Protein AF-A0A0K1RYM9-F1 (afdb_monomer_lite)

pLDDT: mean 76.69, std 14.53, range [43.62, 93.06]

Secondary structure (DSSP, 8-state):
-----EEEEESSHHHHHHHHHHHHTTT---PPP----HHHHHHHHHHHTPEEEEE-TT------S---SS-GGGGG--PPP-----------

Foldseek 3Di:
DDAAAAAEAEPDPVLVQVQLVLCVVLVHPRDDDDDDDPVVVVVVCVVVVHHYDYHYPPDHDHDDPDDDPDDPVVVPPDDPPPPPPPDDDDDD

Structure (mmCIF, N/CA/C/O backbone):
data_AF-A0A0K1RYM9-F1
#
_entry.id   AF-A0A0K1RYM9-F1
#
loop_
_atom_site.group_PDB
_atom_site.id
_atom_site.type_symbol
_atom_site.label_atom_id
_atom_site.label_alt_id
_atom_site.label_comp_id
_atom_site.label_asym_id
_atom_site.label_entity_id
_atom_site.label_seq_id
_atom_site.pdbx_PDB_ins_code
_atom_site.Cartn_x
_atom_site.Cartn_y
_atom_site.Cartn_z
_atom_site.occupancy
_atom_site.B_iso_or_equiv
_atom_site.auth_seq_id
_atom_site.auth_comp_id
_atom_site.auth_asym_id
_atom_site.auth_atom_id
_atom_site.pdbx_PDB_model_num
ATOM 1 N N . MET A 1 1 ? 11.543 -16.400 -15.355 1.00 43.62 1 MET A N 1
ATOM 2 C CA . MET A 1 1 ? 10.195 -15.982 -14.919 1.00 43.62 1 MET A CA 1
ATOM 3 C C . MET A 1 1 ? 10.180 -14.466 -14.880 1.00 43.62 1 MET A C 1
ATOM 5 O O . MET A 1 1 ? 11.135 -13.910 -14.360 1.00 43.62 1 MET A O 1
ATOM 9 N N . GLY A 1 2 ? 9.177 -13.808 -15.467 1.00 53.22 2 GLY A N 1
ATOM 10 C CA . GLY A 1 2 ? 9.033 -12.353 -15.337 1.00 53.22 2 GLY A CA 1
ATOM 11 C C . GLY A 1 2 ? 8.716 -11.987 -13.888 1.00 53.22 2 GLY A C 1
ATOM 12 O O . GLY A 1 2 ? 7.923 -12.682 -13.253 1.00 53.22 2 GLY A O 1
ATOM 13 N N . ALA A 1 3 ? 9.364 -10.949 -13.364 1.00 59.84 3 ALA A N 1
ATOM 14 C CA . ALA A 1 3 ? 9.038 -10.405 -12.053 1.00 59.84 3 ALA A CA 1
ATOM 15 C C . ALA A 1 3 ? 7.618 -9.821 -12.109 1.00 59.84 3 ALA A C 1
ATOM 17 O O . ALA A 1 3 ? 7.331 -8.954 -12.935 1.00 59.84 3 ALA A O 1
ATOM 18 N N . ILE A 1 4 ? 6.709 -10.347 -11.287 1.00 67.19 4 ILE A N 1
ATOM 19 C CA . ILE A 1 4 ? 5.360 -9.796 -11.144 1.00 67.19 4 ILE A CA 1
ATOM 20 C C . ILE A 1 4 ? 5.437 -8.756 -10.034 1.00 67.19 4 ILE A C 1
ATOM 22 O O . ILE A 1 4 ? 5.642 -9.101 -8.873 1.00 67.19 4 ILE A O 1
ATOM 26 N N . ASN A 1 5 ? 5.271 -7.492 -10.400 1.00 75.50 5 ASN A N 1
ATOM 27 C CA . ASN A 1 5 ? 5.254 -6.384 -9.456 1.00 75.50 5 ASN A CA 1
ATOM 28 C C . ASN A 1 5 ? 3.837 -6.232 -8.885 1.00 75.50 5 ASN A C 1
ATOM 30 O O . ASN A 1 5 ? 2.866 -6.052 -9.631 1.00 75.50 5 ASN A O 1
ATOM 34 N N . LYS A 1 6 ? 3.723 -6.365 -7.561 1.00 81.00 6 LYS A N 1
ATOM 35 C CA . LYS A 1 6 ? 2.453 -6.369 -6.831 1.00 81.00 6 LYS A CA 1
ATOM 36 C C . LYS A 1 6 ? 2.415 -5.220 -5.830 1.00 81.00 6 LYS A C 1
ATOM 38 O O . LYS A 1 6 ? 3.366 -5.030 -5.080 1.00 81.00 6 LYS A O 1
ATOM 43 N N . VAL A 1 7 ? 1.306 -4.493 -5.809 1.00 86.88 7 VAL A N 1
ATOM 44 C CA . VAL A 1 7 ? 1.012 -3.421 -4.860 1.00 86.88 7 VAL A CA 1
ATOM 45 C C . VAL A 1 7 ? -0.006 -3.943 -3.855 1.00 86.88 7 VAL A C 1
ATOM 47 O O . VAL A 1 7 ? -1.094 -4.380 -4.231 1.00 86.88 7 VAL A O 1
ATOM 50 N N . LEU A 1 8 ? 0.361 -3.919 -2.577 1.00 88.56 8 LEU A N 1
ATOM 51 C CA . LEU A 1 8 ? -0.513 -4.317 -1.478 1.00 88.56 8 LEU A CA 1
ATOM 52 C C . LEU A 1 8 ? -1.120 -3.069 -0.841 1.00 88.56 8 LEU A C 1
ATOM 54 O O . LEU A 1 8 ? -0.399 -2.143 -0.479 1.00 88.56 8 LEU A O 1
ATOM 58 N N . MET A 1 9 ? -2.440 -3.059 -0.693 1.00 91.06 9 MET A N 1
ATOM 59 C CA . MET A 1 9 ? -3.197 -2.003 -0.026 1.00 91.06 9 MET A CA 1
ATOM 60 C C . MET A 1 9 ? -3.815 -2.584 1.236 1.00 91.06 9 MET A C 1
ATOM 62 O O . MET A 1 9 ? -4.477 -3.617 1.170 1.00 91.06 9 MET A O 1
ATOM 66 N N . PHE A 1 10 ? -3.633 -1.927 2.374 1.00 92.06 10 PHE A N 1
ATOM 67 C CA . PHE A 1 10 ? -4.157 -2.396 3.654 1.00 92.06 10 PHE A CA 1
ATOM 68 C C . PHE A 1 10 ? -5.332 -1.529 4.095 1.00 92.06 10 PHE A C 1
ATOM 70 O O . PHE A 1 10 ? -5.253 -0.304 4.058 1.00 92.06 10 PHE A O 1
ATOM 77 N N . GLU A 1 11 ? -6.413 -2.164 4.545 1.00 92.19 11 GLU A N 1
ATOM 78 C CA . GLU A 1 11 ? -7.559 -1.464 5.139 1.00 92.19 11 GLU A CA 1
ATOM 79 C C . GLU A 1 11 ? -7.212 -0.866 6.517 1.00 92.19 11 GLU A C 1
ATOM 81 O O . GLU A 1 11 ? -7.770 0.153 6.922 1.00 92.19 11 GLU A O 1
ATOM 86 N N . SER A 1 12 ? -6.261 -1.486 7.225 1.00 92.06 12 SER A N 1
ATOM 87 C CA . SER A 1 12 ? -5.807 -1.094 8.561 1.00 92.06 12 SER A CA 1
ATOM 88 C C . SER A 1 12 ? -4.354 -0.614 8.543 1.00 92.06 12 SER A C 1
ATOM 90 O O . SER A 1 12 ? -3.468 -1.290 8.018 1.00 92.06 12 SER A O 1
ATOM 92 N N . GLU A 1 13 ? -4.098 0.530 9.183 1.00 91.94 13 GLU A N 1
ATOM 93 C CA . GLU A 1 13 ? -2.753 1.095 9.379 1.00 91.94 13 GLU A CA 1
ATOM 94 C C . GLU A 1 13 ? -1.835 0.153 10.177 1.00 91.94 13 GLU A C 1
ATOM 96 O O . GLU A 1 13 ? -0.637 0.061 9.901 1.00 91.94 13 GLU A O 1
ATOM 101 N N . ASP A 1 14 ? -2.397 -0.584 11.138 1.00 92.25 14 ASP A N 1
ATOM 102 C CA . ASP A 1 14 ? -1.645 -1.516 11.984 1.00 92.25 14 ASP A CA 1
ATOM 103 C C . ASP A 1 14 ? -1.069 -2.677 11.155 1.00 92.25 14 ASP A C 1
ATOM 105 O O . ASP A 1 14 ? 0.110 -3.015 11.272 1.00 92.25 14 ASP A O 1
ATOM 109 N N . ASP A 1 15 ? -1.863 -3.223 10.225 1.00 91.62 15 ASP A N 1
ATOM 110 C CA . ASP A 1 15 ? -1.418 -4.292 9.326 1.00 91.62 15 ASP A CA 1
ATOM 111 C C . ASP A 1 15 ? -0.369 -3.792 8.322 1.00 91.62 15 ASP A C 1
ATOM 113 O O . ASP A 1 15 ? 0.612 -4.497 8.071 1.00 91.62 15 ASP A O 1
ATOM 117 N N . ALA A 1 16 ? -0.518 -2.562 7.813 1.00 91.25 16 ALA A N 1
ATOM 118 C CA . ALA A 1 16 ? 0.483 -1.924 6.954 1.00 91.25 16 ALA A CA 1
ATOM 119 C C . ALA A 1 16 ? 1.820 -1.732 7.685 1.00 91.25 16 ALA A C 1
ATOM 121 O O . ALA A 1 16 ? 2.878 -2.083 7.162 1.00 91.25 16 ALA A O 1
ATOM 122 N N . THR A 1 17 ? 1.769 -1.232 8.922 1.00 90.75 17 THR A N 1
ATOM 123 C CA . THR A 1 17 ? 2.950 -1.031 9.773 1.00 90.75 17 THR A CA 1
ATOM 124 C C . THR A 1 17 ? 3.620 -2.361 10.091 1.00 90.75 17 THR A C 1
ATOM 126 O O . THR A 1 17 ? 4.839 -2.493 10.015 1.00 90.75 17 THR A O 1
ATOM 129 N N . ARG A 1 18 ? 2.832 -3.395 10.395 1.00 91.50 18 ARG A N 1
ATOM 130 C CA . ARG A 1 18 ? 3.369 -4.733 10.641 1.00 91.50 18 ARG A CA 1
ATOM 131 C C . ARG A 1 18 ? 4.046 -5.312 9.402 1.00 91.50 18 ARG A C 1
ATOM 133 O O . ARG A 1 18 ? 5.097 -5.932 9.529 1.00 91.50 18 ARG A O 1
ATOM 140 N N . TYR A 1 19 ? 3.475 -5.096 8.220 1.00 89.62 19 TYR A N 1
ATOM 141 C CA . TYR A 1 19 ? 4.090 -5.514 6.964 1.00 89.62 19 TYR A CA 1
ATOM 142 C C . TYR A 1 19 ? 5.388 -4.746 6.669 1.00 89.62 19 TYR A C 1
ATOM 144 O O . TYR A 1 19 ? 6.360 -5.351 6.221 1.00 89.62 19 TYR A O 1
ATOM 152 N N . ALA A 1 20 ? 5.448 -3.449 6.991 1.00 88.50 20 ALA A N 1
ATOM 153 C CA . ALA A 1 20 ? 6.664 -2.639 6.886 1.00 88.50 20 ALA A CA 1
ATOM 154 C C . ALA A 1 20 ? 7.836 -3.247 7.674 1.00 88.50 20 ALA A C 1
ATOM 156 O O . ALA A 1 20 ? 8.924 -3.407 7.127 1.00 88.50 20 ALA A O 1
ATOM 157 N N . LEU A 1 21 ? 7.590 -3.691 8.910 1.00 88.69 21 LEU A N 1
ATOM 158 C CA . LEU A 1 21 ? 8.605 -4.354 9.740 1.00 88.69 21 LEU A CA 1
ATOM 159 C C . LEU A 1 21 ? 9.121 -5.660 9.112 1.00 88.69 21 LEU A C 1
ATOM 161 O O . LEU A 1 21 ? 10.299 -5.994 9.240 1.00 88.69 21 LEU A O 1
ATOM 165 N N . LEU A 1 22 ? 8.249 -6.415 8.434 1.00 88.31 22 LEU A N 1
ATOM 166 C CA . LEU A 1 22 ? 8.645 -7.641 7.729 1.00 88.31 22 LEU A CA 1
ATOM 167 C C . LEU A 1 22 ? 9.530 -7.336 6.519 1.00 88.31 22 LEU A C 1
ATOM 169 O O . LEU A 1 22 ? 10.434 -8.110 6.214 1.00 88.31 22 LEU A O 1
ATOM 173 N N . LEU A 1 23 ? 9.276 -6.221 5.835 1.00 86.31 23 LEU A N 1
ATOM 174 C CA . LEU A 1 23 ? 10.109 -5.757 4.731 1.00 86.31 23 LEU A CA 1
ATOM 175 C C . LEU A 1 23 ? 11.497 -5.347 5.234 1.00 86.31 23 LEU A C 1
ATOM 177 O O . LEU A 1 23 ? 12.493 -5.822 4.694 1.00 86.31 23 LEU A O 1
ATOM 181 N N . GLU A 1 24 ? 11.575 -4.558 6.306 1.00 85.06 24 GLU A N 1
ATOM 182 C CA . GLU A 1 24 ? 12.855 -4.170 6.917 1.00 85.06 24 GLU A CA 1
ATOM 183 C C . GLU A 1 24 ? 13.699 -5.383 7.331 1.00 85.06 24 GLU A C 1
ATOM 185 O O . GLU A 1 24 ? 14.910 -5.406 7.119 1.00 85.06 24 GLU A O 1
ATOM 190 N N . ALA A 1 25 ? 13.066 -6.433 7.867 1.00 87.69 25 ALA A N 1
ATOM 191 C CA . ALA A 1 25 ? 13.754 -7.672 8.234 1.00 87.69 25 ALA A CA 1
ATOM 192 C C . ALA A 1 25 ? 14.372 -8.415 7.033 1.00 87.69 25 ALA A C 1
ATOM 194 O O . ALA A 1 25 ? 15.265 -9.240 7.222 1.00 87.69 25 ALA A O 1
ATOM 195 N N . GLN A 1 26 ? 13.904 -8.129 5.817 1.00 82.69 26 GLN A N 1
ATOM 196 C CA . GLN A 1 26 ? 14.418 -8.673 4.560 1.00 82.69 26 GLN A CA 1
ATOM 197 C C . GLN A 1 26 ? 15.320 -7.681 3.807 1.00 82.69 26 GLN A C 1
ATOM 199 O O . GLN A 1 26 ? 15.498 -7.819 2.599 1.00 82.69 26 GLN A O 1
ATOM 204 N N . ASP A 1 27 ? 15.885 -6.693 4.510 1.00 82.88 27 ASP A N 1
ATOM 205 C CA . ASP A 1 27 ? 16.797 -5.679 3.955 1.00 82.88 27 ASP A CA 1
ATOM 206 C C . ASP A 1 27 ? 16.128 -4.727 2.932 1.00 82.88 27 ASP A C 1
ATOM 208 O O . ASP A 1 27 ? 16.797 -4.079 2.127 1.00 82.88 27 ASP A O 1
ATOM 212 N N . PHE A 1 28 ? 14.793 -4.598 2.955 1.00 76.94 28 PHE A N 1
ATOM 213 C CA . PHE A 1 28 ? 14.096 -3.553 2.193 1.00 76.94 28 PHE A CA 1
ATOM 214 C C . PHE A 1 28 ? 14.231 -2.191 2.875 1.00 76.94 28 PHE A C 1
ATOM 216 O O . PHE A 1 28 ? 14.312 -2.123 4.105 1.00 76.94 28 PHE A O 1
ATOM 223 N N . PRO A 1 29 ? 14.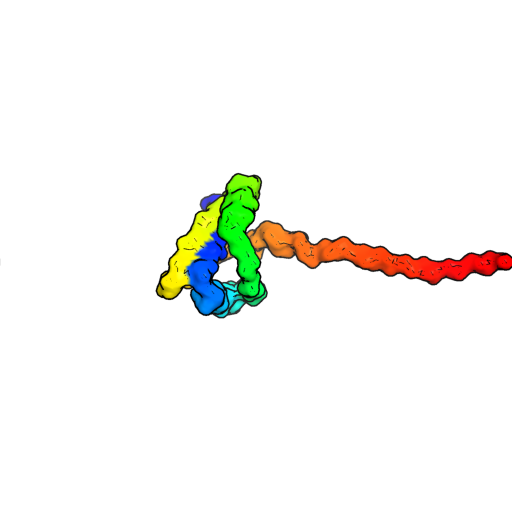164 -1.082 2.112 1.00 78.69 29 PRO A N 1
ATOM 224 C CA . PRO A 1 29 ? 13.979 0.223 2.726 1.00 78.69 29 PRO A CA 1
ATOM 225 C C . PRO A 1 29 ? 12.683 0.237 3.533 1.00 78.69 29 PRO A C 1
ATOM 227 O O . PRO A 1 29 ? 11.661 -0.290 3.088 1.00 78.69 29 PRO A O 1
ATOM 230 N N . THR A 1 30 ? 12.728 0.885 4.694 1.00 77.69 30 THR A N 1
ATOM 231 C CA . THR A 1 30 ? 11.563 1.108 5.545 1.00 77.69 30 THR A CA 1
ATOM 232 C C . THR A 1 30 ? 10.485 1.860 4.756 1.00 77.69 30 THR A C 1
ATOM 234 O O . THR A 1 30 ? 10.693 3.026 4.405 1.00 77.69 30 THR A O 1
ATOM 237 N N . PRO A 1 31 ? 9.335 1.237 4.445 1.00 82.44 31 PRO A N 1
ATOM 238 C CA . PRO A 1 31 ? 8.268 1.934 3.747 1.00 82.44 31 PRO A CA 1
ATOM 239 C C . PRO A 1 31 ? 7.546 2.882 4.711 1.00 82.44 31 PRO A C 1
ATOM 241 O O . PRO A 1 31 ? 7.393 2.596 5.900 1.00 82.44 31 PRO A O 1
ATOM 244 N N . THR A 1 32 ? 7.070 4.010 4.190 1.00 85.12 32 THR A N 1
ATOM 245 C CA . THR A 1 32 ? 6.216 4.930 4.952 1.00 85.12 32 THR A CA 1
ATOM 246 C C . THR A 1 32 ? 4.760 4.538 4.743 1.00 85.12 32 THR A C 1
ATOM 248 O O . THR A 1 32 ? 4.318 4.386 3.605 1.00 85.12 32 THR A O 1
ATOM 251 N N . VAL A 1 33 ? 4.007 4.367 5.831 1.00 87.88 33 VAL A N 1
ATOM 252 C CA . VAL A 1 33 ? 2.563 4.126 5.741 1.00 87.88 33 VAL A CA 1
ATOM 253 C C . VAL A 1 33 ? 1.874 5.444 5.409 1.00 87.88 33 VAL A C 1
ATOM 255 O O . VAL A 1 33 ? 1.911 6.386 6.199 1.00 87.88 33 VAL A O 1
ATOM 258 N N . GLU A 1 34 ? 1.238 5.503 4.242 1.00 88.06 34 GLU A N 1
ATOM 259 C CA . GLU A 1 34 ? 0.456 6.654 3.802 1.00 88.06 34 GLU A CA 1
ATOM 260 C C . GLU A 1 34 ? -0.977 6.245 3.472 1.00 88.06 34 GLU A C 1
ATOM 262 O O . GLU A 1 34 ? -1.239 5.175 2.917 1.00 88.06 34 GLU A O 1
ATOM 267 N N . LYS A 1 35 ? -1.926 7.121 3.814 1.00 88.38 35 LYS A N 1
ATOM 268 C CA . LYS A 1 35 ? -3.336 6.915 3.498 1.00 88.38 35 LYS A CA 1
ATOM 269 C C . LYS A 1 35 ? -3.615 7.415 2.086 1.00 88.38 35 LYS A C 1
ATOM 271 O O . LYS A 1 35 ? -3.733 8.619 1.869 1.00 88.38 35 LYS A O 1
ATOM 276 N N . ILE A 1 36 ? -3.764 6.475 1.163 1.00 88.56 36 ILE A N 1
ATOM 277 C CA . ILE A 1 36 ? -4.066 6.723 -0.248 1.00 88.56 36 ILE A CA 1
ATOM 278 C C . ILE A 1 36 ? -5.402 6.052 -0.582 1.00 88.56 36 ILE A C 1
ATOM 280 O O . ILE A 1 36 ? -5.751 5.026 0.007 1.00 88.56 36 ILE A O 1
ATOM 284 N N . ASP A 1 37 ? -6.172 6.648 -1.491 1.00 89.88 37 ASP A N 1
ATOM 285 C CA . ASP A 1 37 ? -7.418 6.049 -1.957 1.00 89.88 37 ASP A CA 1
ATOM 286 C C . ASP A 1 37 ? -7.144 4.802 -2.813 1.00 89.88 37 ASP A C 1
ATOM 288 O O . ASP A 1 37 ? -6.299 4.800 -3.708 1.00 89.88 37 ASP A O 1
ATOM 292 N N . SER A 1 38 ? -7.863 3.717 -2.539 1.00 87.25 38 SER A N 1
ATOM 293 C CA . SER A 1 38 ? -7.667 2.454 -3.249 1.00 87.25 38 SER A CA 1
ATOM 294 C C . SER A 1 38 ? -8.045 2.508 -4.728 1.00 87.25 38 SER A C 1
ATOM 296 O O . SER A 1 38 ? -7.487 1.745 -5.514 1.00 87.25 38 SER A O 1
ATOM 298 N N . GLU A 1 39 ? -8.988 3.373 -5.115 1.00 88.50 39 GLU A N 1
ATOM 299 C CA . GLU A 1 39 ? -9.358 3.574 -6.517 1.00 88.50 39 GLU A CA 1
ATOM 300 C C . GLU A 1 39 ? -8.185 4.205 -7.274 1.00 88.50 39 GLU A C 1
ATOM 302 O O . GLU A 1 39 ? -7.776 3.681 -8.308 1.00 88.50 39 GLU A O 1
ATOM 307 N N . GLU A 1 40 ? -7.555 5.229 -6.690 1.00 89.44 40 GLU A N 1
ATOM 308 C CA . GLU A 1 40 ? -6.370 5.889 -7.253 1.00 89.44 40 GLU A CA 1
ATOM 309 C C . GLU A 1 40 ? -5.204 4.903 -7.437 1.00 89.44 40 GLU A C 1
ATOM 311 O O . GLU A 1 40 ? -4.599 4.823 -8.512 1.00 89.44 40 GLU A O 1
ATOM 316 N N . VAL A 1 41 ? -4.929 4.077 -6.421 1.00 88.19 41 VAL A N 1
ATOM 317 C CA . VAL A 1 41 ? -3.886 3.042 -6.502 1.00 88.19 41 VAL A CA 1
ATOM 318 C C . VAL A 1 41 ? -4.224 1.994 -7.565 1.00 88.19 41 VAL A C 1
ATOM 320 O O . VAL A 1 41 ? -3.345 1.574 -8.322 1.00 88.19 41 VAL A O 1
ATOM 323 N N . ALA A 1 42 ? -5.485 1.565 -7.657 1.00 87.06 42 ALA A N 1
ATOM 324 C CA . ALA A 1 42 ? -5.918 0.581 -8.645 1.00 87.06 42 ALA A CA 1
ATOM 325 C C . ALA A 1 42 ? -5.797 1.114 -10.082 1.00 87.06 42 ALA A C 1
ATOM 327 O O . ALA A 1 42 ? -5.344 0.384 -10.972 1.00 87.06 42 ALA A O 1
ATOM 328 N N . GLU A 1 43 ? -6.152 2.380 -10.315 1.00 89.38 43 GLU A N 1
ATOM 329 C CA . GLU A 1 43 ? -5.977 3.043 -11.608 1.00 89.38 43 GLU A CA 1
ATOM 330 C C . GLU A 1 43 ? -4.498 3.140 -11.999 1.00 89.38 43 GLU A C 1
ATOM 332 O O . GLU A 1 43 ? -4.134 2.771 -13.122 1.00 89.38 43 GLU A O 1
ATOM 337 N N . PHE A 1 44 ? -3.631 3.538 -11.061 1.00 87.75 44 PHE A N 1
ATOM 338 C CA . PHE A 1 44 ? -2.182 3.565 -11.269 1.00 87.75 44 PHE A CA 1
ATOM 339 C C . PHE A 1 44 ? -1.637 2.180 -11.639 1.00 87.75 44 PHE A C 1
ATOM 341 O O . PHE A 1 44 ? -0.935 2.024 -12.642 1.00 87.75 44 PHE A O 1
ATOM 348 N N . CYS A 1 45 ? -2.015 1.150 -10.876 1.00 87.75 45 CYS A N 1
ATOM 349 C CA . CYS A 1 45 ? -1.573 -0.221 -11.115 1.00 87.75 45 CYS A CA 1
ATOM 350 C C . CYS A 1 45 ? -1.999 -0.725 -12.497 1.00 87.75 45 CYS A C 1
ATOM 352 O O . CYS A 1 45 ? -1.199 -1.331 -13.211 1.00 87.75 45 CYS A O 1
ATOM 354 N N . ARG A 1 46 ? -3.231 -0.421 -12.918 1.00 85.44 46 ARG A N 1
ATOM 355 C CA . ARG A 1 46 ? -3.738 -0.788 -14.244 1.00 85.44 46 ARG A CA 1
ATOM 356 C C . ARG A 1 46 ? -2.950 -0.120 -15.374 1.00 85.44 46 ARG A C 1
ATOM 358 O O . ARG A 1 46 ? -2.730 -0.759 -16.401 1.00 85.44 46 ARG A O 1
ATOM 365 N N . GLY A 1 47 ? -2.539 1.136 -15.197 1.00 84.19 47 GLY A N 1
ATOM 366 C CA . GLY A 1 47 ? -1.728 1.872 -16.172 1.00 84.19 47 GLY A CA 1
ATOM 367 C C . GLY A 1 47 ? -0.279 1.383 -16.256 1.00 84.19 47 GLY A C 1
ATOM 368 O O . GLY A 1 47 ? 0.280 1.313 -17.348 1.00 84.19 47 GLY A O 1
ATOM 369 N N . ALA A 1 48 ? 0.308 1.004 -15.118 1.00 84.25 48 ALA A N 1
ATOM 370 C CA . ALA A 1 48 ? 1.692 0.540 -15.017 1.00 84.25 48 ALA A CA 1
ATOM 371 C C . ALA A 1 48 ? 1.873 -0.972 -15.271 1.00 84.25 48 ALA A C 1
ATOM 373 O O . ALA A 1 48 ? 2.996 -1.441 -15.449 1.00 84.25 48 ALA A O 1
ATOM 374 N N . GLY A 1 49 ? 0.784 -1.750 -15.296 1.00 82.19 49 GLY A N 1
ATOM 375 C CA . GLY A 1 49 ? 0.833 -3.211 -15.417 1.00 82.19 49 GLY A CA 1
ATOM 376 C C . GLY A 1 49 ? 1.149 -3.933 -14.101 1.00 82.19 49 GLY A C 1
ATOM 377 O O . GLY A 1 49 ? 1.608 -5.076 -14.122 1.00 82.19 49 GLY A O 1
ATOM 378 N N . TYR A 1 50 ? 0.904 -3.282 -12.963 1.00 85.31 50 TYR A N 1
ATOM 379 C CA . TYR A 1 50 ? 1.042 -3.864 -11.630 1.00 85.31 50 TYR A CA 1
ATOM 380 C C . TYR A 1 50 ? -0.237 -4.577 -11.186 1.00 85.31 50 TYR A C 1
ATOM 382 O O . TYR A 1 50 ? -1.346 -4.220 -11.586 1.00 85.31 50 TYR A O 1
ATOM 390 N N . GLN A 1 51 ? -0.091 -5.586 -10.327 1.00 84.44 51 GLN A N 1
ATOM 391 C CA . GLN A 1 51 ? -1.234 -6.212 -9.659 1.00 84.44 51 GLN A CA 1
ATOM 392 C C . GLN A 1 51 ? -1.517 -5.509 -8.335 1.00 84.44 51 GLN A C 1
ATOM 394 O O . GLN A 1 51 ? -0.670 -5.533 -7.450 1.00 84.44 51 GLN A O 1
ATOM 399 N N . ALA A 1 52 ? -2.707 -4.935 -8.181 1.00 86.69 52 ALA A N 1
ATOM 400 C CA . ALA A 1 52 ? -3.162 -4.382 -6.910 1.00 86.69 52 ALA A CA 1
ATOM 401 C C . ALA A 1 52 ? -3.927 -5.449 -6.108 1.00 86.69 52 ALA A C 1
ATOM 403 O O . ALA A 1 52 ? -4.781 -6.142 -6.663 1.00 86.69 52 ALA A O 1
ATOM 404 N N . GLU A 1 53 ? -3.648 -5.575 -4.812 1.00 89.06 53 GLU A N 1
ATOM 405 C CA . GLU A 1 53 ? -4.351 -6.489 -3.906 1.00 89.06 53 GLU A CA 1
ATOM 406 C C . GLU A 1 53 ? -4.757 -5.764 -2.624 1.00 89.06 53 GLU A C 1
ATOM 408 O O . GLU A 1 53 ? -3.947 -5.071 -2.011 1.00 89.06 53 GLU A O 1
ATOM 413 N N . MET A 1 54 ? -6.022 -5.918 -2.233 1.00 89.00 54 MET A N 1
ATOM 414 C CA . MET A 1 54 ? -6.570 -5.309 -1.026 1.00 89.00 54 MET A CA 1
ATOM 415 C C . MET A 1 54 ? -6.596 -6.314 0.123 1.00 89.00 54 MET A C 1
ATOM 417 O O . MET A 1 54 ? -7.147 -7.409 0.006 1.00 89.00 54 MET A O 1
ATOM 421 N N . ILE A 1 55 ? -6.005 -5.910 1.238 1.00 91.31 55 ILE A N 1
ATOM 422 C CA . ILE A 1 55 ? -5.832 -6.693 2.450 1.00 91.31 55 ILE A CA 1
ATOM 423 C C . ILE A 1 55 ? -6.818 -6.173 3.492 1.00 91.31 55 ILE A C 1
ATOM 425 O O . ILE A 1 55 ? -6.723 -5.030 3.944 1.00 91.31 55 ILE A O 1
ATOM 429 N N . ALA A 1 56 ? -7.779 -7.020 3.854 1.00 91.81 56 ALA A N 1
ATOM 430 C CA . ALA A 1 56 ? -8.760 -6.717 4.890 1.00 91.81 56 ALA A CA 1
ATOM 431 C C . ALA A 1 56 ? -8.090 -6.574 6.265 1.00 91.81 56 ALA A C 1
ATOM 433 O O . ALA A 1 56 ? -7.069 -7.213 6.535 1.00 91.81 56 ALA A O 1
ATOM 434 N N . ALA A 1 57 ? -8.694 -5.776 7.148 1.00 93.06 57 ALA A N 1
ATOM 435 C CA . ALA A 1 57 ? -8.174 -5.563 8.493 1.00 93.06 57 ALA A CA 1
ATOM 436 C C . ALA A 1 57 ? -8.004 -6.888 9.263 1.00 93.06 57 ALA A C 1
ATOM 438 O O . ALA A 1 57 ? -8.898 -7.737 9.300 1.00 93.06 57 ALA A O 1
ATOM 439 N N . GLY A 1 58 ? -6.840 -7.061 9.890 1.00 89.00 58 GLY A N 1
ATOM 440 C CA . GLY A 1 58 ? -6.458 -8.256 10.638 1.00 89.00 58 GLY A CA 1
ATOM 441 C C . GLY A 1 58 ? -5.934 -9.414 9.783 1.00 89.00 58 GLY A C 1
ATOM 442 O O . GLY A 1 58 ? -5.588 -10.461 10.340 1.00 89.00 58 GLY A O 1
ATOM 443 N N . MET A 1 59 ? -5.857 -9.268 8.454 1.00 88.81 59 MET A N 1
ATOM 444 C CA . MET A 1 59 ? -5.258 -10.287 7.595 1.00 88.81 59 MET A CA 1
ATOM 445 C C . MET A 1 59 ? -3.728 -10.187 7.627 1.00 88.81 59 MET A C 1
ATOM 447 O O . MET A 1 59 ? -3.137 -9.155 7.318 1.00 88.81 59 MET A O 1
ATOM 451 N N . LEU A 1 60 ? -3.073 -11.291 7.992 1.00 83.88 60 LEU A N 1
ATOM 452 C CA . LEU A 1 60 ? -1.618 -11.368 8.045 1.00 83.88 60 LEU A CA 1
ATOM 453 C C . LEU A 1 60 ? -1.067 -11.788 6.682 1.00 83.88 60 LEU A C 1
ATOM 455 O O . LEU A 1 60 ? -1.279 -12.917 6.240 1.00 83.88 60 LEU A O 1
ATOM 459 N N . VAL A 1 61 ? -0.332 -10.881 6.046 1.00 84.12 61 VAL A N 1
ATOM 460 C CA . VAL A 1 61 ? 0.371 -11.129 4.784 1.00 84.12 61 VAL A CA 1
ATOM 461 C C . VAL A 1 61 ? 1.856 -11.251 5.078 1.00 84.12 61 VAL A C 1
ATOM 463 O O . VAL A 1 61 ? 2.404 -10.449 5.833 1.00 84.12 61 VAL A O 1
ATOM 466 N N . ILE A 1 62 ? 2.504 -12.254 4.492 1.00 82.81 62 ILE A N 1
ATOM 467 C CA . ILE A 1 62 ? 3.950 -12.444 4.608 1.00 82.81 62 ILE A CA 1
ATOM 468 C C . ILE A 1 62 ? 4.572 -12.119 3.249 1.00 82.81 62 ILE A C 1
ATOM 470 O O . ILE A 1 62 ? 4.106 -12.659 2.239 1.00 82.81 62 ILE A O 1
ATOM 474 N N . PRO A 1 63 ? 5.580 -11.232 3.195 1.00 77.69 63 PRO A N 1
ATOM 475 C CA . PRO A 1 63 ? 6.311 -10.986 1.963 1.00 77.69 63 PRO A CA 1
ATOM 476 C C . PRO A 1 63 ? 6.995 -12.279 1.479 1.00 77.69 63 PRO A C 1
ATOM 478 O O . PRO A 1 63 ? 7.346 -13.133 2.294 1.00 77.69 63 PRO A O 1
ATOM 481 N N . PRO A 1 64 ? 7.170 -12.466 0.161 1.00 73.56 64 PRO A N 1
ATOM 482 C CA . PRO A 1 64 ? 7.874 -13.633 -0.363 1.00 73.56 64 PRO A CA 1
ATOM 483 C C . PRO A 1 64 ? 9.328 -13.677 0.134 1.00 73.56 64 PRO A C 1
ATOM 485 O O . PRO A 1 64 ? 9.927 -12.641 0.383 1.00 73.56 64 PRO A O 1
ATOM 488 N N . GLU A 1 65 ? 9.903 -14.880 0.233 1.00 67.88 65 GLU A N 1
ATOM 489 C CA . GLU A 1 65 ? 11.297 -15.104 0.679 1.00 67.88 65 GLU A CA 1
ATOM 490 C C . GLU A 1 65 ? 12.348 -14.747 -0.393 1.00 67.88 65 GLU A C 1
ATOM 492 O O . GLU A 1 65 ? 13.553 -14.822 -0.163 1.00 67.88 65 GLU A O 1
ATOM 497 N N . SER A 1 66 ? 11.915 -14.434 -1.616 1.00 62.97 66 SER A N 1
ATOM 498 C CA . SER A 1 66 ? 12.789 -14.041 -2.722 1.00 62.97 66 SER A CA 1
ATOM 499 C C . SER A 1 66 ? 12.151 -12.901 -3.488 1.00 62.97 66 SER A C 1
ATOM 501 O O . SER A 1 66 ? 11.182 -13.088 -4.228 1.00 62.97 66 SER A O 1
ATOM 503 N N . ASN A 1 67 ? 12.731 -11.722 -3.319 1.00 60.59 67 ASN A N 1
ATOM 504 C CA . ASN A 1 67 ? 12.336 -10.517 -4.020 1.00 60.59 67 ASN A CA 1
ATOM 505 C C . ASN A 1 67 ? 13.364 -10.177 -5.106 1.00 60.59 67 ASN A C 1
ATOM 507 O O . ASN A 1 67 ? 14.517 -10.601 -5.045 1.00 60.59 67 ASN A O 1
ATOM 511 N N . ALA A 1 68 ? 12.938 -9.425 -6.122 1.00 59.31 68 ALA A N 1
ATOM 512 C CA . ALA A 1 68 ? 13.848 -8.932 -7.149 1.00 59.31 68 ALA A CA 1
ATOM 513 C C . ALA A 1 68 ? 14.877 -7.967 -6.530 1.00 59.31 68 ALA A C 1
ATOM 515 O O . ALA A 1 68 ? 14.499 -7.065 -5.788 1.00 59.31 68 ALA A O 1
ATOM 516 N N . GLU A 1 69 ? 16.159 -8.160 -6.851 1.00 55.81 69 GLU A N 1
ATOM 517 C CA . GLU A 1 69 ? 17.279 -7.356 -6.328 1.00 55.81 69 GLU A CA 1
ATOM 518 C C . GLU A 1 69 ? 17.276 -5.907 -6.852 1.00 55.81 69 GLU A C 1
ATOM 520 O O . GLU A 1 69 ? 17.855 -5.020 -6.232 1.00 5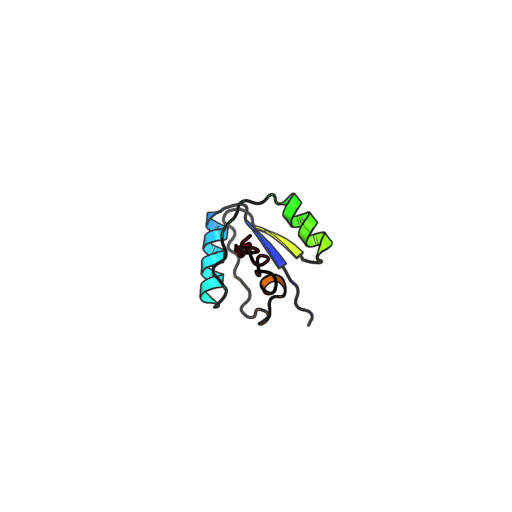5.81 69 GLU A O 1
ATOM 525 N N . GLU A 1 70 ? 16.614 -5.654 -7.987 1.00 54.97 70 GLU A N 1
ATOM 526 C CA . GLU A 1 70 ? 16.447 -4.322 -8.572 1.00 54.97 70 GLU A CA 1
ATOM 527 C C . GLU A 1 70 ? 14.953 -4.002 -8.687 1.00 54.97 70 GLU A C 1
ATOM 529 O O . GLU A 1 70 ? 14.212 -4.655 -9.426 1.00 54.97 70 GLU A O 1
ATOM 534 N N . LEU A 1 71 ? 14.509 -3.000 -7.929 1.00 58.84 71 LEU A N 1
ATOM 535 C CA . LEU A 1 71 ? 13.144 -2.496 -7.971 1.00 58.84 71 LEU A CA 1
ATOM 536 C C . LEU A 1 71 ? 13.109 -1.261 -8.878 1.00 58.84 71 LEU A C 1
ATOM 538 O O . LEU A 1 71 ? 13.688 -0.228 -8.543 1.00 58.84 71 LEU A O 1
ATOM 542 N N . ASP A 1 72 ? 12.425 -1.349 -10.019 1.00 56.94 72 ASP A N 1
ATOM 543 C CA . ASP A 1 72 ? 12.363 -0.262 -11.013 1.00 56.94 72 ASP A CA 1
ATOM 544 C C . ASP A 1 72 ? 11.855 1.070 -10.415 1.00 56.94 72 ASP A C 1
ATOM 546 O O . ASP A 1 72 ? 12.311 2.144 -10.797 1.00 56.94 72 ASP A O 1
ATOM 550 N N . TRP A 1 73 ? 10.982 1.016 -9.403 1.00 62.69 73 TRP A N 1
ATOM 551 C CA . TRP A 1 73 ? 10.427 2.199 -8.731 1.00 62.69 73 TRP A CA 1
ATOM 552 C C . TRP A 1 73 ? 11.409 2.953 -7.821 1.00 62.69 73 TRP A C 1
ATOM 554 O O . TRP A 1 73 ? 11.120 4.082 -7.439 1.00 62.69 73 TRP A O 1
ATOM 564 N N . GLN A 1 74 ? 12.570 2.379 -7.482 1.00 55.94 74 GLN A N 1
ATOM 565 C CA . GLN A 1 74 ? 13.603 3.066 -6.689 1.00 55.94 74 GLN A CA 1
ATOM 566 C C . GLN A 1 74 ? 14.517 3.972 -7.530 1.00 55.94 74 GLN A C 1
ATOM 568 O O . GLN A 1 74 ? 15.284 4.759 -6.975 1.00 55.94 74 GLN A O 1
ATOM 573 N N . LYS A 1 75 ? 14.469 3.889 -8.869 1.00 54.94 75 LYS A N 1
ATOM 574 C CA . LYS A 1 75 ? 15.324 4.716 -9.742 1.00 54.94 75 LYS A CA 1
ATOM 575 C C . LYS A 1 75 ? 14.884 6.187 -9.829 1.00 54.94 75 LYS A C 1
ATOM 577 O O . LYS A 1 75 ? 15.662 7.005 -10.317 1.00 54.94 75 LYS A O 1
ATOM 582 N N . GLU A 1 76 ? 13.706 6.552 -9.317 1.00 52.62 76 GLU A N 1
ATOM 583 C CA . GLU A 1 7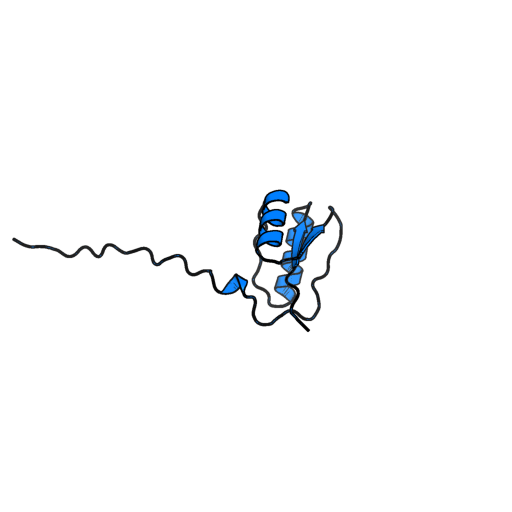6 ? 13.121 7.898 -9.440 1.00 52.62 76 GLU A CA 1
ATOM 584 C C . GLU A 1 76 ? 12.904 8.622 -8.094 1.00 52.62 76 GLU A C 1
ATOM 586 O O . GLU A 1 76 ? 11.857 9.201 -7.837 1.00 52.62 76 GLU A O 1
ATOM 591 N N . GLU A 1 77 ? 13.933 8.685 -7.244 1.00 51.59 77 GLU A N 1
ATOM 592 C CA . GLU A 1 77 ? 13.990 9.638 -6.115 1.00 51.59 77 GLU A CA 1
ATOM 593 C C . GLU A 1 77 ? 15.122 10.669 -6.275 1.00 51.59 77 GLU A C 1
ATOM 595 O O . GLU A 1 77 ? 15.838 11.010 -5.335 1.00 51.59 77 GLU A O 1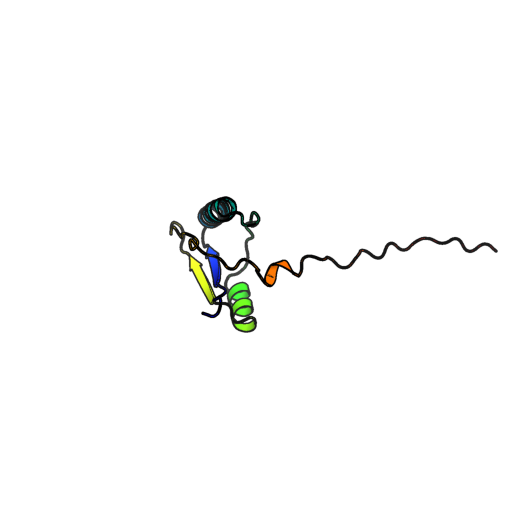
ATOM 600 N N . VAL A 1 78 ? 15.310 11.208 -7.483 1.00 53.84 78 VAL A N 1
ATOM 601 C CA . VAL A 1 78 ? 16.064 12.459 -7.658 1.00 53.84 78 VAL A CA 1
ATOM 602 C C . VAL A 1 78 ? 15.075 13.614 -7.792 1.00 53.84 78 VAL A C 1
ATOM 604 O O . VAL A 1 78 ? 14.631 13.904 -8.906 1.00 53.84 78 VAL A O 1
ATOM 607 N N . PRO A 1 79 ? 14.716 14.319 -6.695 1.00 57.91 79 PRO A N 1
ATOM 608 C CA . PRO A 1 79 ? 14.042 15.600 -6.839 1.00 57.91 79 PRO A CA 1
ATOM 609 C C . PRO A 1 79 ? 14.898 16.480 -7.762 1.00 57.91 79 PRO A C 1
ATOM 611 O O . PRO A 1 79 ? 16.128 16.505 -7.606 1.00 57.91 79 PRO A O 1
ATOM 614 N N . PRO A 1 80 ? 14.297 17.189 -8.739 1.00 53.72 80 PRO A N 1
ATOM 615 C CA . PRO A 1 80 ? 15.065 18.018 -9.654 1.00 53.72 80 PRO A CA 1
ATOM 616 C C . PRO A 1 80 ? 15.927 18.970 -8.819 1.00 53.72 80 PRO A C 1
ATOM 618 O O . PRO A 1 80 ? 15.410 19.561 -7.861 1.00 53.72 80 PRO A O 1
ATOM 621 N N . PRO A 1 81 ? 17.234 19.115 -9.122 1.00 58.81 81 PRO A N 1
ATOM 622 C CA . PRO A 1 81 ? 18.106 19.945 -8.314 1.00 58.81 81 PRO A CA 1
ATOM 623 C C . PRO A 1 81 ? 17.480 21.331 -8.218 1.00 58.81 81 PRO A C 1
ATOM 625 O O . PRO A 1 81 ? 17.236 21.989 -9.234 1.00 58.81 81 PRO A O 1
ATOM 628 N N . ARG A 1 82 ? 17.188 21.766 -6.983 1.00 58.31 82 ARG A N 1
ATOM 629 C CA . ARG A 1 82 ? 16.771 23.138 -6.703 1.00 58.31 82 ARG A CA 1
ATOM 630 C C . ARG A 1 82 ? 17.816 24.032 -7.342 1.00 58.31 82 ARG A C 1
ATOM 632 O O . ARG A 1 82 ? 18.955 24.083 -6.885 1.00 58.31 82 ARG A O 1
ATOM 639 N N . ARG A 1 83 ? 17.430 24.696 -8.430 1.00 55.72 83 ARG A N 1
ATOM 640 C CA . ARG A 1 83 ? 18.255 25.667 -9.137 1.00 55.72 83 ARG A CA 1
ATOM 641 C C . ARG A 1 83 ? 18.581 26.776 -8.146 1.00 55.72 83 ARG A C 1
ATOM 643 O O . ARG A 1 83 ? 17.818 27.726 -7.997 1.00 55.72 83 ARG A O 1
ATOM 650 N N 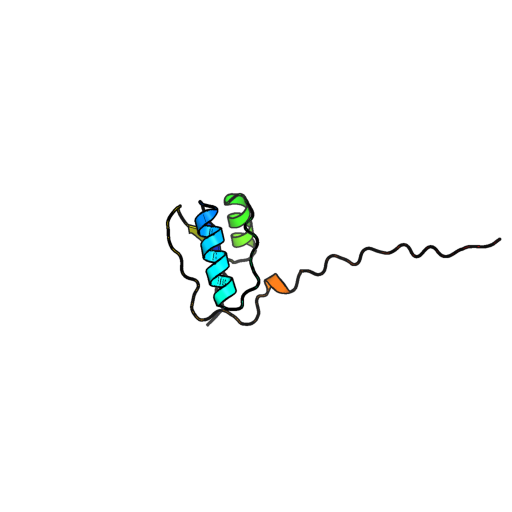. SER A 1 84 ? 19.704 26.628 -7.448 1.00 59.28 84 SER A N 1
ATOM 651 C CA . SER A 1 84 ? 20.362 27.704 -6.732 1.00 59.28 84 SER A CA 1
ATOM 652 C C . SER A 1 84 ? 20.590 28.785 -7.769 1.00 59.28 84 SER A C 1
ATOM 654 O O . SER A 1 84 ? 21.464 28.665 -8.628 1.00 59.28 84 SER A O 1
ATOM 656 N N . PHE A 1 85 ? 19.745 29.813 -7.747 1.00 59.47 85 PHE A N 1
ATOM 657 C CA . PHE A 1 85 ? 20.045 31.072 -8.398 1.00 59.47 85 PHE A CA 1
ATOM 658 C C . PHE A 1 85 ? 21.310 31.593 -7.719 1.00 59.47 85 PHE A C 1
ATOM 660 O O . PHE A 1 85 ? 21.264 32.281 -6.701 1.00 59.47 85 PHE A O 1
ATOM 667 N N . LEU A 1 86 ? 22.457 31.183 -8.262 1.00 60.41 86 LEU A N 1
ATOM 668 C CA . LEU A 1 86 ? 23.745 31.778 -7.990 1.00 60.41 86 LEU A CA 1
ATOM 669 C C . LEU A 1 86 ? 23.613 33.245 -8.373 1.00 60.41 86 LEU A C 1
ATOM 671 O O . LEU A 1 86 ? 23.616 33.627 -9.543 1.00 60.41 86 LEU A O 1
ATOM 675 N N . ARG A 1 87 ? 23.436 34.057 -7.338 1.00 63.88 87 ARG A N 1
ATOM 676 C CA . ARG A 1 87 ? 23.669 35.487 -7.354 1.00 63.8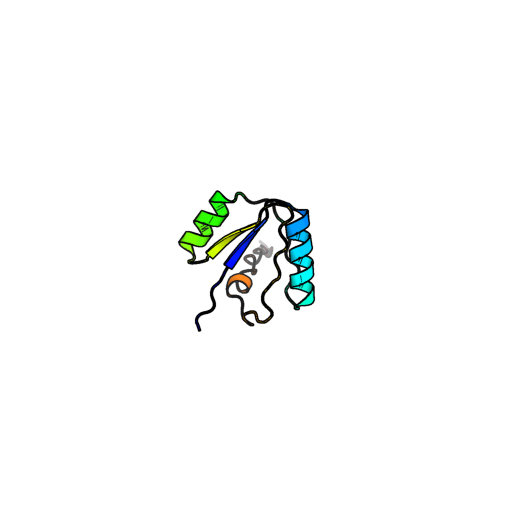8 87 ARG A CA 1
ATOM 677 C C . ARG A 1 87 ? 25.082 35.705 -7.890 1.00 63.88 87 ARG A C 1
ATOM 679 O O . ARG A 1 87 ? 26.044 35.409 -7.190 1.00 63.88 87 ARG A O 1
ATOM 686 N N . PHE A 1 88 ? 25.200 36.239 -9.101 1.00 54.72 88 PHE A N 1
ATOM 687 C CA . PHE A 1 88 ? 26.438 36.863 -9.557 1.00 54.72 88 PHE A CA 1
ATOM 688 C C . PHE A 1 88 ? 26.254 38.384 -9.643 1.00 54.72 88 PHE A C 1
ATOM 690 O O . PHE A 1 88 ? 25.180 38.850 -10.031 1.00 54.72 88 PHE A O 1
ATOM 697 N N . PRO A 1 89 ? 27.261 39.167 -9.217 1.00 69.12 89 PRO A N 1
ATOM 698 C CA . PRO A 1 89 ? 27.166 40.613 -9.111 1.00 69.12 89 PRO A CA 1
ATOM 699 C C . PRO A 1 89 ? 27.486 41.244 -10.466 1.00 69.12 89 PRO A C 1
ATOM 701 O O . PRO A 1 89 ? 28.535 40.960 -11.039 1.00 69.12 89 PRO A O 1
ATOM 704 N N . MET A 1 90 ? 26.635 42.140 -10.961 1.00 53.50 90 MET A N 1
ATOM 705 C CA . MET A 1 90 ? 27.006 42.983 -12.094 1.00 53.50 90 MET A CA 1
ATOM 706 C C . MET A 1 90 ? 27.217 44.406 -11.591 1.00 53.50 90 MET A C 1
ATOM 708 O O . MET A 1 90 ? 26.280 45.165 -11.364 1.00 53.50 90 MET A O 1
ATOM 712 N N . ARG A 1 91 ? 28.497 44.707 -11.348 1.00 54.06 91 ARG A N 1
ATOM 713 C CA . ARG A 1 91 ? 29.043 46.063 -11.376 1.00 54.06 91 ARG A CA 1
ATOM 714 C C . ARG A 1 91 ? 28.625 46.727 -12.692 1.00 54.06 91 ARG A C 1
ATOM 716 O O . ARG A 1 91 ? 28.933 46.174 -13.745 1.00 54.06 91 ARG A O 1
ATOM 723 N N . SER A 1 92 ? 28.030 47.911 -12.624 1.00 60.28 92 SER A N 1
ATOM 724 C CA . SER A 1 92 ? 28.599 49.142 -13.186 1.00 60.28 92 SER A CA 1
ATOM 725 C C . SER A 1 92 ? 27.838 50.355 -12.678 1.00 60.28 92 SER A C 1
ATOM 727 O O . SER A 1 92 ? 26.637 50.206 -12.371 1.00 60.28 92 SER A O 1
#

Organism: NCBI:txid1638788

InterPro domains:
  IPR021503 Protein of unknown function DUF3110 [PF11360] (5-65)

Radius of gyration: 19.12 Å; chains: 1; bounding box: 38×65×28 Å

Sequence (92 aa):
MGAINKVLMFESEDDATRYALLLEAQDFPTPTVEKIDSEEVAEFCRGAGYQAEMIAAGMLVIPPESNAEELDWQKEEVPPPRRSFLRFPMRS